Protein AF-A0A7S0E9B3-F1 (afdb_monomer_lite)

Secondary structure (DSSP, 8-state):
---------PPPTTTEEEE-SB-TTS-B-GGGHHHHHHHHTSBSSSTT--PBPEEEE-TTTTSSS------HHHHHTTSEEEEE-S---HHHHHHHHTTSS-TT--EEEEE---TTSHHHHHSTTHHHHHHHHHTT-

InterPro domains:
  IPR027417 P-loop containing nucleoside triphosphate hydrolase [G3DSA:3.40.50.300] (13-134)
  IPR027417 P-loop containing nucleoside triphosphate hydrolase [SSF52540] (50-116)

Radius of gyration: 17.99 Å; chains: 1; bounding box: 44×55×39 Å

Structure (mmCIF, N/CA/C/O backbone):
data_AF-A0A7S0E9B3-F1
#
_entry.id   AF-A0A7S0E9B3-F1
#
loop_
_atom_site.group_PDB
_atom_site.id
_atom_site.type_symbol
_atom_site.label_atom_id
_atom_site.label_alt_id
_atom_site.label_comp_id
_atom_site.label_asym_id
_atom_site.label_entity_id
_atom_site.label_seq_id
_ato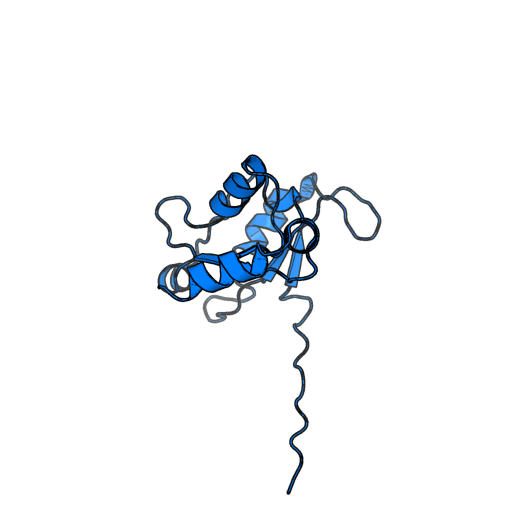m_site.pdbx_PDB_ins_code
_atom_site.Cartn_x
_atom_site.Cartn_y
_atom_site.Cartn_z
_atom_site.occupancy
_atom_site.B_iso_or_equiv
_atom_site.auth_seq_id
_atom_site.auth_comp_id
_atom_site.auth_asym_id
_atom_site.auth_atom_id
_atom_site.pdbx_PDB_model_num
ATOM 1 N N . CYS A 1 1 ? -4.922 -43.615 2.407 1.00 36.59 1 CYS A N 1
ATOM 2 C CA . CYS A 1 1 ? -5.167 -42.163 2.524 1.00 36.59 1 CYS A CA 1
ATOM 3 C C . CYS A 1 1 ? -3.868 -41.478 2.914 1.00 36.59 1 CYS A C 1
ATOM 5 O O . CYS A 1 1 ? -3.493 -41.512 4.077 1.00 36.59 1 CYS A O 1
ATOM 7 N N . THR A 1 2 ? -3.129 -40.958 1.939 1.00 32.09 2 THR A N 1
ATOM 8 C CA . THR A 1 2 ? -1.830 -40.317 2.173 1.00 32.09 2 THR A CA 1
ATOM 9 C C . THR A 1 2 ? -2.081 -38.850 2.502 1.00 32.09 2 THR A C 1
ATOM 11 O O . THR A 1 2 ? -2.590 -38.109 1.665 1.00 32.09 2 THR A O 1
ATOM 14 N N . ALA A 1 3 ? -1.789 -38.451 3.739 1.00 37.03 3 ALA A N 1
ATOM 15 C CA . ALA A 1 3 ? -1.886 -37.066 4.176 1.00 37.03 3 ALA A CA 1
ATOM 16 C C . ALA A 1 3 ? -0.848 -36.225 3.417 1.00 37.03 3 ALA A C 1
ATOM 18 O O . ALA A 1 3 ? 0.357 -36.423 3.566 1.00 37.03 3 ALA A O 1
ATOM 19 N N . GLY A 1 4 ? -1.324 -35.317 2.565 1.00 29.05 4 GLY A N 1
ATOM 20 C CA . GLY A 1 4 ? -0.485 -34.340 1.886 1.00 29.05 4 GLY A CA 1
ATOM 21 C C . GLY A 1 4 ? -0.017 -33.284 2.880 1.00 29.05 4 GLY A C 1
ATOM 22 O O . GLY A 1 4 ? -0.812 -32.477 3.355 1.00 29.05 4 GLY A O 1
ATOM 23 N N . THR A 1 5 ? 1.274 -33.290 3.196 1.00 32.41 5 THR A N 1
ATOM 24 C CA . THR A 1 5 ? 1.928 -32.230 3.962 1.00 32.41 5 THR A CA 1
ATOM 25 C C . THR A 1 5 ? 1.808 -30.916 3.194 1.00 32.41 5 THR A C 1
ATOM 27 O O . THR A 1 5 ? 2.478 -30.718 2.178 1.00 32.41 5 THR A O 1
ATOM 30 N N . LEU A 1 6 ? 0.957 -30.011 3.681 1.00 33.19 6 LEU A N 1
ATOM 31 C CA . LEU A 1 6 ? 0.890 -28.632 3.212 1.00 33.19 6 LEU A CA 1
ATOM 32 C C . LEU A 1 6 ? 2.226 -27.958 3.566 1.00 33.19 6 LEU A C 1
ATOM 34 O O . LEU A 1 6 ? 2.448 -27.528 4.696 1.00 33.19 6 LEU A O 1
ATOM 38 N N . ARG A 1 7 ? 3.165 -27.917 2.617 1.00 34.28 7 ARG A N 1
ATOM 39 C CA . ARG A 1 7 ? 4.367 -27.091 2.746 1.00 34.28 7 ARG A CA 1
ATOM 40 C C . ARG A 1 7 ? 3.945 -25.641 2.549 1.00 34.28 7 ARG A C 1
ATOM 42 O O . ARG A 1 7 ? 3.738 -25.209 1.418 1.00 34.28 7 ARG A O 1
ATOM 49 N N . THR A 1 8 ? 3.852 -24.885 3.636 1.00 43.12 8 THR A N 1
ATOM 50 C CA . THR A 1 8 ? 3.938 -23.427 3.584 1.00 43.12 8 THR A CA 1
ATOM 51 C C . THR A 1 8 ? 5.297 -23.077 2.982 1.00 43.12 8 THR A C 1
ATOM 53 O O . THR A 1 8 ? 6.334 -23.163 3.637 1.00 43.12 8 THR A O 1
ATOM 56 N N . ARG A 1 9 ? 5.318 -22.758 1.683 1.00 45.84 9 ARG A N 1
ATOM 57 C CA . ARG A 1 9 ? 6.479 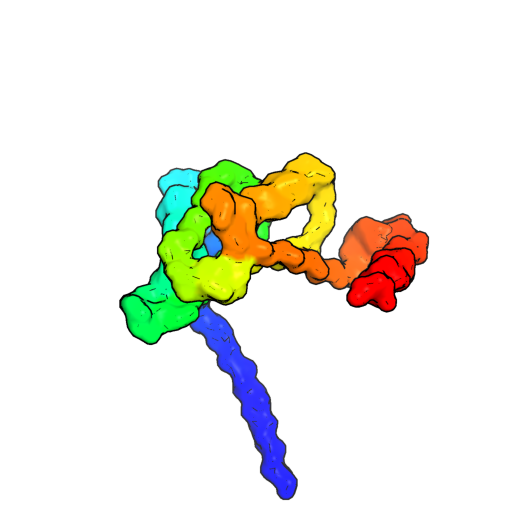-22.123 1.057 1.00 45.84 9 ARG A CA 1
ATOM 58 C C . ARG A 1 9 ? 6.646 -20.778 1.757 1.00 45.84 9 ARG A C 1
ATOM 60 O O . ARG A 1 9 ? 5.841 -19.878 1.543 1.00 45.84 9 ARG A O 1
ATOM 67 N N . GLY A 1 10 ? 7.626 -20.686 2.652 1.00 42.28 10 GLY A N 1
ATOM 68 C CA . GLY A 1 10 ? 8.023 -19.413 3.236 1.00 42.28 10 GLY A CA 1
ATOM 69 C C . GLY A 1 10 ? 8.360 -18.451 2.105 1.00 42.28 10 GLY A C 1
ATOM 70 O O . GLY A 1 10 ? 9.096 -18.818 1.189 1.00 42.28 10 GLY A O 1
ATOM 71 N N . VAL A 1 11 ? 7.776 -17.257 2.143 1.00 49.22 11 VAL A N 1
ATOM 72 C CA . VAL A 1 11 ? 8.150 -16.177 1.233 1.00 49.22 11 VAL A CA 1
ATOM 73 C C . VAL A 1 11 ? 9.637 -15.906 1.451 1.00 49.22 11 VAL A C 1
ATOM 75 O O . VAL A 1 11 ? 10.069 -15.713 2.590 1.00 49.22 11 VAL A O 1
ATOM 78 N N . VAL A 1 12 ? 10.437 -15.983 0.388 1.00 54.81 12 VAL A N 1
ATOM 79 C CA . VAL A 1 12 ? 11.883 -15.757 0.491 1.00 54.81 12 VAL A CA 1
ATOM 80 C C . VAL A 1 12 ? 12.085 -14.291 0.876 1.00 54.81 12 VAL A C 1
ATOM 82 O O . VAL A 1 12 ? 11.451 -13.413 0.299 1.00 54.81 12 VAL A O 1
ATOM 85 N N . ALA A 1 13 ? 12.952 -14.007 1.852 1.00 54.12 13 ALA A N 1
ATOM 86 C CA . ALA A 1 13 ? 13.160 -12.654 2.386 1.00 54.12 13 ALA A CA 1
ATOM 87 C C . ALA A 1 13 ? 13.561 -11.608 1.320 1.00 54.12 13 ALA A C 1
ATOM 89 O O . ALA A 1 13 ? 13.429 -10.415 1.555 1.00 54.12 13 ALA A O 1
ATOM 90 N N . GLU A 1 14 ? 14.016 -12.043 0.144 1.00 63.81 14 GLU A N 1
ATOM 91 C CA . GLU A 1 14 ? 14.337 -11.178 -0.999 1.00 63.81 14 GLU A CA 1
ATOM 92 C C . GLU A 1 14 ? 13.092 -10.624 -1.720 1.00 63.81 14 GLU A C 1
ATOM 94 O O . GLU A 1 14 ? 13.163 -9.580 -2.378 1.00 63.81 14 GLU A O 1
ATOM 99 N N . GLU A 1 15 ? 11.945 -11.297 -1.576 1.00 76.75 15 GLU A N 1
ATOM 100 C CA . GLU A 1 15 ? 10.667 -10.922 -2.190 1.00 76.75 15 GLU A CA 1
ATOM 101 C C . GLU A 1 15 ? 9.867 -9.953 -1.312 1.00 76.75 15 GLU A C 1
ATOM 103 O O . GLU A 1 15 ? 9.005 -9.240 -1.824 1.00 76.75 15 GLU A O 1
ATOM 108 N N . VAL A 1 16 ? 10.170 -9.884 -0.009 1.00 83.25 16 VAL A N 1
ATOM 109 C CA . VAL A 1 16 ? 9.506 -8.986 0.945 1.00 83.25 16 VAL A CA 1
ATOM 110 C C . VAL A 1 16 ? 10.472 -7.919 1.425 1.00 83.25 16 VAL A C 1
ATOM 112 O O . VAL A 1 16 ? 11.457 -8.192 2.102 1.00 83.25 16 VAL A O 1
ATOM 115 N N . GLN A 1 17 ? 10.143 -6.669 1.143 1.00 85.00 17 GLN A N 1
ATOM 116 C CA . GLN A 1 17 ? 10.894 -5.516 1.609 1.00 85.00 17 GLN A CA 1
ATOM 117 C C . GLN A 1 17 ? 10.144 -4.835 2.743 1.00 85.00 17 GLN A C 1
ATOM 119 O O . GLN A 1 17 ? 8.964 -4.513 2.630 1.00 85.00 17 GLN A O 1
ATOM 124 N N . ARG A 1 18 ? 10.850 -4.542 3.833 1.00 83.62 18 ARG A N 1
ATOM 125 C CA . ARG A 1 18 ? 10.340 -3.641 4.864 1.00 83.62 18 ARG A CA 1
ATOM 126 C C . ARG A 1 18 ? 10.733 -2.211 4.520 1.00 83.62 18 ARG A C 1
ATOM 128 O O . ARG A 1 18 ? 11.914 -1.924 4.349 1.00 83.62 18 ARG A O 1
ATOM 135 N N . PHE A 1 19 ? 9.756 -1.314 4.477 1.00 84.00 19 PHE A N 1
ATOM 136 C CA . PHE A 1 19 ? 9.985 0.116 4.323 1.00 84.00 19 PHE A CA 1
ATOM 137 C C . PHE A 1 19 ? 9.486 0.863 5.561 1.00 84.00 19 PHE A C 1
ATOM 139 O O . PHE A 1 19 ? 8.297 1.129 5.709 1.00 84.00 19 PHE A O 1
ATOM 146 N N . SER A 1 20 ? 10.400 1.185 6.471 1.00 82.31 20 SER A N 1
ATOM 147 C CA . SER A 1 20 ? 10.124 1.944 7.694 1.00 82.31 20 SER A CA 1
ATOM 148 C C . SER A 1 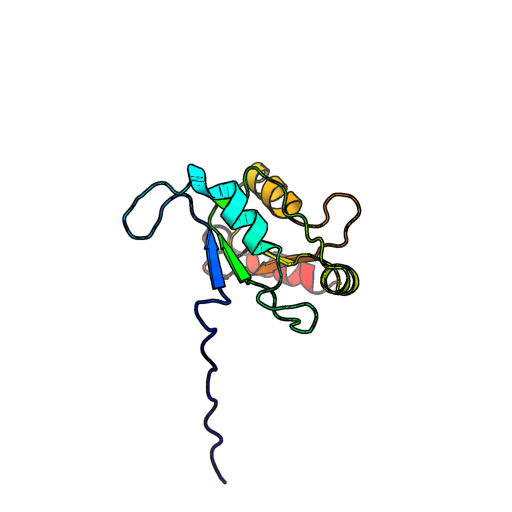20 ? 11.127 3.081 7.852 1.00 82.31 20 SER A C 1
ATOM 150 O O . SER A 1 20 ? 12.210 3.051 7.269 1.00 82.31 20 SER A O 1
ATOM 152 N N . LEU A 1 21 ? 10.782 4.092 8.655 1.00 81.44 21 LEU A N 1
ATOM 153 C CA . LEU A 1 21 ? 11.685 5.221 8.923 1.00 81.44 21 LEU A CA 1
ATOM 154 C C . LEU A 1 21 ? 13.003 4.771 9.578 1.00 81.44 21 LEU A C 1
ATOM 156 O O . LEU A 1 21 ? 14.045 5.385 9.351 1.00 81.44 21 LEU A O 1
ATOM 160 N N . PHE A 1 22 ? 12.950 3.706 10.375 1.00 82.50 22 PHE A N 1
ATOM 161 C CA . PHE A 1 22 ? 14.095 3.148 11.082 1.00 82.50 22 PHE A CA 1
ATOM 162 C C . PHE A 1 22 ? 14.318 1.681 10.707 1.00 82.50 22 PHE A C 1
ATOM 164 O O . PHE A 1 22 ? 13.354 0.960 10.425 1.00 82.50 22 PHE A O 1
ATOM 171 N N . ASP A 1 23 ? 15.579 1.248 10.716 1.00 82.44 23 ASP A N 1
ATOM 172 C CA . ASP A 1 23 ? 15.953 -0.164 10.625 1.00 82.44 23 ASP A CA 1
ATOM 173 C C . ASP A 1 23 ? 15.761 -0.898 11.971 1.00 82.44 23 ASP A C 1
ATOM 175 O O . ASP A 1 23 ? 15.348 -0.312 12.976 1.00 82.44 23 ASP A O 1
ATOM 179 N N . ALA A 1 24 ? 16.073 -2.198 12.004 1.00 80.88 24 ALA A N 1
ATOM 180 C CA . ALA A 1 24 ? 15.978 -3.015 13.219 1.00 80.88 24 ALA A CA 1
ATOM 181 C C . ALA A 1 24 ? 16.908 -2.550 14.361 1.00 80.88 24 ALA A C 1
ATOM 183 O O . ALA A 1 24 ? 16.680 -2.908 15.513 1.00 80.88 24 ALA A O 1
ATOM 184 N N . ASN A 1 25 ? 17.924 -1.740 14.053 1.00 86.19 25 ASN A N 1
ATOM 185 C CA . ASN A 1 25 ? 18.892 -1.187 14.998 1.00 86.19 25 ASN A CA 1
ATOM 186 C C . ASN A 1 25 ? 18.588 0.282 15.357 1.00 86.19 25 ASN A C 1
ATOM 188 O O . ASN A 1 25 ? 19.414 0.940 15.990 1.00 86.19 25 ASN A O 1
ATOM 192 N N . GLY A 1 26 ? 17.439 0.823 14.932 1.00 83.06 26 GLY A N 1
ATOM 193 C CA . GLY A 1 26 ? 17.039 2.207 15.192 1.00 83.06 26 GLY A CA 1
ATOM 194 C C . GLY A 1 26 ? 17.740 3.257 14.322 1.00 83.06 26 GLY A C 1
ATOM 195 O O . GLY A 1 26 ? 17.633 4.452 14.602 1.00 83.06 26 GLY A O 1
ATOM 196 N N . ARG A 1 27 ? 18.456 2.863 13.262 1.00 84.00 27 ARG A N 1
ATOM 197 C CA . ARG A 1 27 ? 19.102 3.808 12.339 1.00 84.00 27 ARG A CA 1
ATOM 198 C C . ARG A 1 27 ? 18.084 4.364 11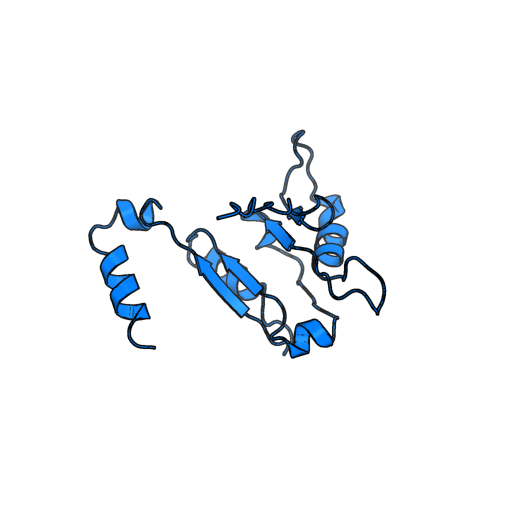.358 1.00 84.00 27 ARG A C 1
ATOM 200 O O . ARG A 1 27 ? 17.297 3.620 10.781 1.00 84.00 27 ARG A O 1
ATOM 207 N N . SER A 1 28 ? 18.122 5.677 11.146 1.00 82.12 28 SER A N 1
ATOM 208 C CA . SER A 1 28 ? 17.249 6.350 10.182 1.00 82.12 28 SER A CA 1
ATOM 209 C C . SER A 1 28 ? 17.581 5.927 8.750 1.00 82.12 28 SER A C 1
ATOM 211 O O . SER A 1 28 ? 18.718 6.071 8.302 1.00 82.12 28 SER A O 1
ATOM 213 N N . LEU A 1 29 ? 16.568 5.471 8.015 1.00 79.00 29 LEU A N 1
ATOM 214 C CA . LEU A 1 29 ? 16.658 5.092 6.601 1.00 79.00 29 LEU A CA 1
ATOM 215 C C . LEU A 1 29 ? 16.253 6.229 5.654 1.00 79.00 29 LEU A C 1
ATOM 217 O O . LEU A 1 29 ? 16.168 6.036 4.443 1.00 79.00 29 LEU A O 1
ATOM 221 N N . LYS A 1 30 ? 16.037 7.443 6.178 1.00 78.75 30 LYS A N 1
ATOM 222 C CA . LYS A 1 30 ? 15.550 8.591 5.396 1.00 78.75 30 LYS A CA 1
ATOM 223 C C . LYS A 1 30 ? 16.421 8.906 4.169 1.00 78.75 30 LYS A C 1
ATOM 225 O O . LYS A 1 30 ? 15.882 9.290 3.139 1.00 78.75 30 LYS A O 1
ATOM 230 N N . GLY A 1 31 ? 17.741 8.727 4.268 1.00 78.44 31 GLY A N 1
ATOM 231 C CA . GLY A 1 31 ? 18.680 8.969 3.162 1.00 78.44 31 GLY A CA 1
ATOM 232 C C . GLY A 1 31 ? 18.687 7.894 2.067 1.00 78.44 31 GLY A C 1
ATOM 233 O O . GLY A 1 31 ? 19.277 8.116 1.020 1.00 78.44 31 GLY A O 1
ATOM 234 N N . GLN A 1 32 ? 18.042 6.745 2.289 1.00 79.06 32 GLN A N 1
ATOM 235 C CA . GLN A 1 32 ? 17.978 5.620 1.341 1.00 79.06 32 GLN A CA 1
ATOM 236 C C . GLN A 1 32 ? 16.593 5.476 0.700 1.00 79.06 32 GLN A C 1
ATOM 238 O O . GLN A 1 32 ? 16.320 4.512 -0.012 1.00 79.06 32 GLN A O 1
ATOM 243 N N . TRP A 1 33 ? 15.700 6.425 0.977 1.00 79.25 33 TRP A N 1
ATOM 244 C CA . TRP A 1 33 ? 14.298 6.368 0.595 1.00 79.25 33 TRP A CA 1
ATOM 245 C C . TRP A 1 33 ? 14.116 6.149 -0.909 1.00 79.25 33 TRP A C 1
ATOM 247 O O . TRP A 1 33 ? 13.438 5.204 -1.307 1.00 79.25 33 TRP A O 1
ATOM 257 N N . GLU A 1 34 ? 14.727 6.984 -1.743 1.00 79.69 34 GLU A N 1
ATOM 258 C CA . GLU A 1 34 ? 14.546 6.923 -3.199 1.00 79.69 34 GLU A CA 1
ATOM 259 C C . GLU A 1 34 ? 14.876 5.534 -3.752 1.00 79.69 34 GLU A C 1
ATOM 261 O O . GLU A 1 34 ? 14.097 4.976 -4.523 1.00 79.69 34 GLU A O 1
ATOM 266 N N . THR A 1 35 ? 15.962 4.927 -3.270 1.00 81.25 35 THR A N 1
ATOM 267 C CA . THR A 1 35 ? 16.344 3.557 -3.620 1.00 81.25 35 THR A CA 1
ATOM 268 C C . THR A 1 35 ? 15.290 2.548 -3.172 1.00 81.25 35 THR A C 1
ATOM 270 O O . THR A 1 35 ? 14.876 1.710 -3.967 1.00 81.25 35 THR A O 1
ATOM 273 N N . LEU A 1 36 ? 14.791 2.653 -1.934 1.00 79.94 36 LEU A N 1
ATOM 274 C CA . LEU A 1 36 ? 13.783 1.731 -1.403 1.00 79.94 36 LEU A CA 1
ATOM 275 C C . LEU A 1 36 ? 12.478 1.767 -2.207 1.00 79.94 36 LEU A C 1
ATOM 277 O O . LEU A 1 36 ? 11.914 0.708 -2.474 1.00 79.94 36 LEU A O 1
ATOM 281 N N . ILE A 1 37 ? 12.016 2.952 -2.618 1.00 81.31 37 ILE A N 1
ATOM 282 C CA . ILE A 1 37 ? 10.821 3.083 -3.465 1.00 81.31 37 ILE A CA 1
ATOM 283 C C . ILE A 1 37 ? 11.084 2.594 -4.881 1.00 81.31 37 ILE A C 1
ATOM 285 O O . ILE A 1 37 ? 10.260 1.861 -5.424 1.00 81.31 37 ILE A O 1
ATOM 289 N N . ALA A 1 38 ? 12.219 2.965 -5.474 1.00 81.38 38 ALA A N 1
ATOM 290 C CA . ALA A 1 38 ? 12.563 2.504 -6.812 1.00 81.38 38 ALA A CA 1
ATOM 291 C C . ALA A 1 38 ? 12.630 0.973 -6.861 1.00 81.38 38 ALA A C 1
ATOM 293 O O . ALA A 1 38 ? 12.240 0.365 -7.850 1.00 81.38 38 ALA A O 1
ATOM 294 N N . ASP A 1 39 ? 13.103 0.340 -5.793 1.00 81.00 39 ASP A N 1
ATOM 295 C CA . ASP A 1 39 ? 13.183 -1.111 -5.697 1.00 81.00 39 ASP A CA 1
ATOM 296 C C . ASP A 1 39 ? 11.825 -1.760 -5.406 1.00 81.00 39 ASP A C 1
ATOM 298 O O . ASP A 1 39 ? 11.580 -2.869 -5.881 1.00 81.00 39 ASP A O 1
ATOM 302 N N . ALA A 1 40 ? 10.916 -1.078 -4.705 1.00 81.44 40 ALA A N 1
ATOM 303 C CA . ALA A 1 40 ? 9.547 -1.546 -4.481 1.00 81.44 40 ALA A CA 1
ATOM 304 C C . ALA A 1 40 ? 8.741 -1.682 -5.786 1.00 81.44 40 ALA A C 1
ATOM 306 O O . ALA A 1 40 ? 7.845 -2.518 -5.870 1.00 81.44 40 ALA A O 1
ATOM 307 N N . THR A 1 41 ? 9.052 -0.882 -6.812 1.00 80.38 41 THR A N 1
ATOM 308 C CA . THR A 1 41 ? 8.311 -0.870 -8.087 1.00 80.38 41 THR A CA 1
ATOM 309 C C . THR A 1 41 ? 9.007 -1.614 -9.230 1.00 80.38 41 THR A C 1
ATOM 311 O O . THR A 1 41 ? 8.489 -1.644 -10.351 1.00 80.38 41 THR A O 1
ATOM 314 N N . LYS A 1 42 ? 10.163 -2.236 -8.967 1.00 79.88 42 LYS A N 1
ATOM 315 C CA . LYS A 1 42 ? 10.909 -3.055 -9.933 1.00 79.88 42 LYS A CA 1
ATOM 316 C C . LYS A 1 42 ? 10.587 -4.541 -9.782 1.00 79.88 42 LYS A C 1
ATOM 318 O O . LYS A 1 42 ? 10.287 -5.037 -8.697 1.00 79.88 42 LYS A O 1
ATOM 323 N N . ARG A 1 43 ? 10.746 -5.270 -10.887 1.00 81.00 43 ARG A N 1
ATOM 324 C CA . ARG A 1 43 ? 10.796 -6.737 -10.884 1.00 81.00 43 ARG A CA 1
ATOM 325 C C . ARG A 1 43 ? 12.033 -7.228 -10.139 1.00 81.00 43 ARG A C 1
ATOM 327 O O . ARG A 1 43 ? 13.067 -6.562 -10.141 1.00 81.00 43 ARG A O 1
ATOM 334 N N . LEU A 1 44 ? 11.918 -8.399 -9.519 1.00 80.31 44 LEU A N 1
ATOM 335 C CA . LEU A 1 44 ? 13.028 -9.026 -8.796 1.00 80.31 44 LEU A CA 1
ATOM 336 C C . LEU A 1 44 ? 14.074 -9.639 -9.737 1.00 80.31 44 LEU A C 1
ATOM 338 O O . LEU A 1 44 ? 15.247 -9.709 -9.378 1.00 80.31 44 LEU A O 1
ATOM 342 N N . GLY A 1 45 ? 13.658 -10.069 -10.930 1.00 76.62 45 GLY A N 1
ATOM 343 C CA . GLY A 1 45 ? 14.528 -10.677 -11.934 1.00 76.62 45 GLY A CA 1
ATOM 344 C C . GLY A 1 45 ? 14.566 -9.913 -13.258 1.00 76.62 45 GLY A C 1
ATOM 345 O O . GLY A 1 45 ? 14.159 -8.756 -13.360 1.00 76.62 45 GLY A O 1
ATOM 346 N N . GLY A 1 46 ? 15.096 -10.580 -14.286 1.00 73.06 46 GLY A N 1
ATOM 347 C CA . GLY A 1 46 ? 15.158 -10.044 -15.646 1.00 73.06 46 GLY A CA 1
ATOM 348 C C . GLY A 1 46 ? 13.789 -9.999 -16.343 1.00 73.06 46 GLY A C 1
ATOM 349 O O . GLY A 1 46 ? 12.778 -10.359 -15.749 1.00 73.06 46 GLY A O 1
ATOM 350 N N . PRO A 1 47 ? 13.740 -9.630 -17.635 1.00 70.38 47 PRO A N 1
ATOM 351 C CA . PRO A 1 47 ? 12.488 -9.486 -18.392 1.00 70.38 47 PRO A CA 1
ATOM 352 C C . PRO A 1 47 ? 11.592 -10.735 -18.449 1.00 70.38 47 PRO A C 1
ATOM 354 O O . PRO A 1 47 ? 10.421 -10.618 -18.786 1.00 70.38 47 PRO A O 1
ATOM 357 N N . ALA A 1 48 ? 12.139 -11.918 -18.149 1.00 76.56 48 ALA A N 1
ATOM 358 C CA . ALA A 1 48 ? 11.411 -13.186 -18.102 1.00 76.56 48 ALA A CA 1
ATOM 359 C C . ALA A 1 48 ? 10.897 -13.565 -16.695 1.00 76.56 48 ALA A C 1
ATOM 361 O O . ALA A 1 48 ? 10.235 -14.590 -16.553 1.00 76.56 48 ALA A O 1
ATOM 362 N N . ASP A 1 49 ? 11.224 -12.791 -15.652 1.00 79.19 49 ASP A N 1
ATOM 363 C CA . ASP A 1 49 ? 10.763 -13.027 -14.281 1.00 79.19 49 ASP A CA 1
ATOM 364 C C . ASP A 1 49 ? 9.577 -12.109 -13.954 1.00 79.19 49 ASP A C 1
ATOM 366 O O . ASP A 1 49 ? 9.697 -10.881 -13.944 1.00 79.19 49 ASP A O 1
ATOM 370 N N . ASN A 1 50 ? 8.425 -12.718 -13.676 1.00 74.19 50 ASN A N 1
ATOM 371 C CA . ASN A 1 50 ? 7.173 -12.028 -13.352 1.00 74.19 50 ASN A CA 1
ATOM 372 C C . ASN A 1 50 ? 6.980 -11.777 -11.856 1.00 74.19 50 ASN A C 1
ATOM 374 O O . ASN A 1 50 ? 5.923 -11.306 -11.438 1.00 74.19 50 ASN A O 1
ATOM 378 N N . ARG A 1 51 ? 7.986 -12.076 -11.031 1.00 82.38 51 ARG A N 1
ATOM 379 C CA . ARG A 1 51 ? 7.914 -11.816 -9.597 1.00 82.38 51 ARG A CA 1
ATOM 380 C C . ARG A 1 51 ? 8.139 -10.339 -9.297 1.00 82.38 51 ARG A C 1
ATOM 382 O O . ARG A 1 51 ? 9.156 -9.740 -9.662 1.00 82.38 51 ARG A O 1
ATOM 389 N N . CYS A 1 52 ? 7.186 -9.785 -8.562 1.00 79.06 52 CYS A N 1
ATOM 390 C CA . CYS A 1 52 ? 7.241 -8.442 -8.008 1.00 79.06 52 CYS A CA 1
ATOM 391 C C . CYS A 1 52 ? 7.590 -8.500 -6.523 1.00 79.06 52 CYS A C 1
ATOM 393 O O . CYS A 1 52 ? 7.290 -9.473 -5.829 1.00 79.06 52 CYS A O 1
ATOM 395 N N . ARG A 1 53 ? 8.207 -7.428 -6.037 1.00 85.25 53 ARG A N 1
ATOM 396 C CA . ARG A 1 53 ? 8.482 -7.243 -4.617 1.00 85.25 53 ARG A CA 1
ATOM 397 C C . ARG A 1 53 ? 7.197 -6.887 -3.870 1.00 85.25 53 ARG A C 1
ATOM 399 O O . ARG A 1 53 ? 6.383 -6.107 -4.356 1.00 85.25 53 ARG A O 1
ATOM 406 N N . VAL A 1 54 ? 7.039 -7.432 -2.670 1.00 88.81 54 VAL A N 1
ATOM 407 C CA . VAL A 1 54 ? 6.005 -7.034 -1.714 1.00 88.81 54 VAL A CA 1
ATOM 408 C C . VAL A 1 54 ? 6.642 -6.101 -0.697 1.00 88.81 54 VAL A C 1
ATOM 410 O O . VAL A 1 54 ? 7.529 -6.505 0.053 1.00 88.81 54 VAL A O 1
ATOM 413 N N . THR A 1 55 ? 6.187 -4.854 -0.643 1.00 88.81 55 THR A N 1
ATOM 414 C CA . THR A 1 55 ? 6.697 -3.882 0.328 1.00 88.81 55 THR A CA 1
ATOM 415 C C . THR A 1 55 ? 5.722 -3.733 1.489 1.00 88.81 55 THR A C 1
ATOM 417 O O . THR A 1 55 ? 4.572 -3.343 1.307 1.00 88.81 55 THR A O 1
ATOM 420 N N . VAL A 1 56 ? 6.192 -4.020 2.701 1.00 89.06 56 VAL A N 1
ATOM 421 C CA . VAL A 1 56 ? 5.456 -3.799 3.950 1.00 89.06 56 VAL A CA 1
ATOM 422 C C . VAL A 1 56 ? 5.949 -2.501 4.567 1.00 89.06 56 VAL A C 1
ATOM 424 O O . VAL A 1 56 ? 7.142 -2.356 4.847 1.00 89.06 56 VAL A O 1
ATOM 427 N N . THR A 1 57 ? 5.041 -1.556 4.789 1.00 87.25 57 THR A N 1
ATOM 428 C CA . THR A 1 57 ? 5.392 -0.232 5.302 1.00 87.25 57 THR A CA 1
ATOM 429 C C . THR A 1 57 ? 4.522 0.198 6.473 1.00 87.25 57 THR A C 1
ATOM 431 O O . THR A 1 57 ? 3.386 -0.248 6.617 1.00 87.25 57 THR A O 1
ATOM 434 N N . ASP A 1 58 ? 5.090 1.047 7.328 1.00 85.00 58 ASP A N 1
ATOM 435 C CA . ASP A 1 58 ? 4.343 1.793 8.335 1.00 85.00 58 ASP A CA 1
ATOM 436 C C . ASP A 1 58 ? 3.833 3.128 7.745 1.00 85.00 58 ASP A C 1
ATOM 438 O O . ASP A 1 58 ? 3.947 3.391 6.545 1.00 85.00 58 ASP A O 1
ATOM 442 N N . ARG A 1 59 ? 3.295 4.011 8.596 1.00 77.56 59 ARG A N 1
ATOM 443 C CA . ARG A 1 59 ? 2.838 5.362 8.212 1.00 77.56 59 ARG A CA 1
ATOM 444 C C . ARG A 1 59 ? 3.834 6.164 7.363 1.00 77.56 59 ARG A C 1
ATOM 446 O O . ARG A 1 59 ? 3.451 7.092 6.650 1.00 77.56 59 ARG A O 1
ATOM 453 N N . PHE A 1 60 ? 5.126 5.857 7.459 1.00 77.50 60 PHE A N 1
ATOM 454 C CA . PHE A 1 60 ? 6.179 6.538 6.727 1.00 77.50 60 PHE A CA 1
ATOM 455 C C . PHE A 1 60 ? 6.084 6.305 5.218 1.00 77.50 60 PHE A C 1
ATOM 457 O O . PHE A 1 60 ? 6.211 7.271 4.465 1.00 77.50 60 PHE A O 1
ATOM 464 N N . GLY A 1 61 ? 5.794 5.083 4.759 1.00 77.56 61 GLY A N 1
ATOM 465 C CA . GLY A 1 61 ? 5.715 4.797 3.322 1.00 77.56 61 GLY A CA 1
ATOM 466 C C . GLY A 1 61 ? 4.469 5.343 2.636 1.00 77.56 61 GLY A C 1
ATOM 467 O O . GLY A 1 61 ? 4.425 5.396 1.407 1.00 77.56 61 GLY A O 1
ATOM 468 N N . GLY A 1 62 ? 3.489 5.810 3.417 1.00 69.50 62 GLY A N 1
ATOM 469 C CA . GLY A 1 62 ? 2.366 6.612 2.934 1.00 69.50 62 GLY A CA 1
ATOM 470 C C . GLY A 1 62 ? 2.741 8.061 2.598 1.00 69.50 62 GLY A C 1
ATOM 471 O O . GLY A 1 62 ? 1.960 8.763 1.950 1.00 69.50 62 GLY A O 1
ATOM 472 N N . ARG A 1 63 ? 3.930 8.533 2.992 1.00 74.31 63 ARG A N 1
ATOM 473 C CA . ARG A 1 63 ? 4.410 9.901 2.738 1.00 74.31 63 ARG A CA 1
ATOM 474 C C . ARG A 1 63 ? 5.414 9.931 1.588 1.00 74.31 63 ARG A C 1
ATOM 476 O O . ARG A 1 63 ? 5.884 8.890 1.166 1.00 74.31 63 ARG A O 1
ATOM 483 N N . GLY A 1 64 ? 5.670 11.137 1.063 1.00 70.06 64 GLY A N 1
ATOM 484 C CA . GLY A 1 64 ? 6.652 11.477 0.014 1.00 70.06 64 GLY A CA 1
ATOM 485 C C . GLY A 1 64 ? 6.556 10.700 -1.301 1.00 70.06 64 GLY A C 1
ATOM 486 O O . GLY A 1 64 ? 5.439 10.476 -1.754 1.00 70.06 64 GLY A O 1
ATOM 487 N N . HIS A 1 65 ? 7.711 10.413 -1.917 1.00 70.94 65 HIS A N 1
ATOM 488 C CA . HIS A 1 65 ? 7.931 10.097 -3.342 1.00 70.94 65 HIS A CA 1
ATOM 489 C C . HIS A 1 65 ? 6.926 9.113 -3.969 1.00 70.94 65 HIS A C 1
ATOM 491 O O . HIS A 1 65 ? 6.361 8.250 -3.296 1.00 70.94 65 HIS A O 1
ATOM 497 N N . ASP A 1 66 ? 6.710 9.248 -5.272 1.00 77.44 66 ASP A N 1
ATOM 498 C CA . ASP A 1 66 ? 5.662 8.535 -5.997 1.00 77.44 66 ASP A CA 1
ATOM 499 C C . ASP A 1 66 ? 6.082 7.102 -6.337 1.00 77.44 66 ASP A C 1
ATOM 501 O O . ASP A 1 66 ? 7.202 6.862 -6.785 1.00 77.44 66 ASP A O 1
ATOM 505 N N . TYR A 1 67 ? 5.167 6.144 -6.167 1.00 83.12 67 TYR A N 1
ATOM 506 C CA . TYR A 1 67 ? 5.380 4.775 -6.632 1.00 83.12 67 TYR A CA 1
ATOM 507 C C . TYR A 1 67 ? 5.024 4.706 -8.113 1.00 83.12 67 TYR A C 1
ATOM 509 O O . TYR A 1 67 ? 3.853 4.643 -8.488 1.00 83.12 67 TYR A O 1
ATOM 517 N N . GLN A 1 68 ? 6.044 4.744 -8.964 1.00 81.94 68 GLN A N 1
ATOM 518 C CA . GLN A 1 68 ? 5.876 4.590 -10.404 1.00 81.94 68 GLN A CA 1
ATOM 519 C C . GLN A 1 68 ? 6.127 3.140 -10.810 1.00 81.94 68 GLN A C 1
ATOM 521 O O . GLN A 1 68 ? 7.267 2.670 -10.836 1.00 81.94 68 GLN A O 1
ATOM 526 N N . VAL A 1 69 ? 5.050 2.430 -11.149 1.00 83.38 69 VAL A N 1
ATOM 527 C CA . VAL A 1 69 ? 5.132 1.098 -11.757 1.00 83.38 69 VAL A CA 1
ATOM 528 C C . VAL A 1 69 ? 5.368 1.263 -13.254 1.00 83.38 69 VAL A C 1
ATOM 530 O O . VAL A 1 69 ? 4.447 1.507 -14.034 1.00 83.38 69 VAL A O 1
ATOM 533 N N . MET A 1 70 ? 6.630 1.135 -13.658 1.00 79.38 70 MET A N 1
ATOM 534 C CA . MET A 1 70 ? 7.038 1.222 -15.067 1.00 79.38 70 MET A CA 1
ATOM 535 C C . MET A 1 70 ? 6.783 -0.076 -15.837 1.00 79.38 70 MET A C 1
ATOM 537 O O . MET A 1 70 ? 6.834 -0.097 -17.068 1.00 79.38 70 MET A O 1
ATOM 541 N N . ASP A 1 71 ? 6.495 -1.157 -15.118 1.00 82.38 71 ASP A N 1
ATOM 542 C CA . ASP A 1 71 ? 6.290 -2.461 -15.712 1.00 82.38 71 ASP A CA 1
ATOM 543 C C . ASP A 1 71 ? 4.968 -2.552 -16.492 1.00 82.38 71 ASP A C 1
ATOM 545 O O . ASP A 1 71 ? 3.889 -2.250 -15.977 1.00 82.38 71 ASP A O 1
ATOM 549 N N . LYS A 1 72 ? 5.042 -2.959 -17.763 1.00 84.50 72 LYS A N 1
ATOM 550 C CA . LYS A 1 72 ? 3.875 -2.983 -18.659 1.00 84.50 72 LYS A CA 1
ATOM 551 C C . LYS A 1 72 ? 2.882 -4.083 -18.295 1.00 84.50 72 LYS A C 1
ATOM 553 O O . LYS A 1 72 ? 1.682 -3.853 -18.385 1.00 84.50 72 LYS A O 1
ATOM 558 N N . GLU A 1 73 ? 3.369 -5.250 -17.890 1.00 85.12 73 GLU A N 1
ATOM 559 C CA . GLU A 1 73 ? 2.513 -6.385 -17.541 1.00 85.12 73 GLU A CA 1
ATOM 560 C C . GLU A 1 73 ? 1.804 -6.147 -16.207 1.00 85.12 73 GLU A C 1
ATOM 562 O O . GLU A 1 73 ? 0.606 -6.386 -16.108 1.00 85.12 73 GLU A O 1
ATOM 567 N N . ALA A 1 74 ? 2.494 -5.596 -15.206 1.00 84.31 74 ALA A N 1
ATOM 568 C CA . ALA A 1 74 ? 1.880 -5.189 -13.949 1.00 84.31 74 ALA A CA 1
ATOM 569 C C . ALA A 1 74 ? 0.764 -4.167 -14.198 1.00 84.31 74 ALA A C 1
ATOM 571 O O . ALA A 1 74 ? -0.342 -4.329 -13.692 1.00 84.31 74 ALA A O 1
ATOM 572 N N . ASN A 1 75 ? 1.010 -3.163 -15.050 1.00 87.94 75 ASN A N 1
ATOM 573 C CA . ASN A 1 75 ? -0.030 -2.219 -15.462 1.00 87.94 75 ASN A CA 1
ATOM 574 C C . ASN A 1 75 ? -1.194 -2.917 -16.193 1.00 87.94 75 ASN A C 1
ATOM 576 O O . ASN A 1 75 ? -2.348 -2.629 -15.894 1.00 87.94 75 ASN A O 1
ATOM 580 N N . ALA A 1 76 ? -0.928 -3.866 -17.095 1.00 88.94 76 ALA A N 1
ATOM 581 C CA . ALA A 1 76 ? -1.981 -4.637 -17.765 1.00 88.94 76 ALA A CA 1
ATOM 582 C C . ALA A 1 76 ? -2.824 -5.490 -16.791 1.00 88.94 76 ALA A C 1
ATOM 584 O O . ALA A 1 76 ? -3.996 -5.733 -17.056 1.00 88.94 76 ALA A O 1
ATOM 585 N N . ASN A 1 77 ? -2.257 -5.884 -15.646 1.00 88.94 77 ASN A N 1
ATOM 586 C CA . ASN A 1 77 ? -2.921 -6.646 -14.582 1.00 88.94 77 ASN A CA 1
ATOM 587 C C . ASN A 1 77 ? -3.503 -5.758 -13.460 1.00 88.94 77 ASN A C 1
ATOM 589 O O . ASN A 1 77 ? -3.655 -6.194 -12.320 1.00 88.94 77 ASN A O 1
ATOM 593 N N . GLY A 1 78 ? -3.828 -4.498 -13.766 1.00 89.25 78 GLY A N 1
ATOM 594 C CA . GLY A 1 78 ? -4.479 -3.584 -12.823 1.00 89.25 78 GLY A CA 1
ATOM 595 C C . GLY A 1 78 ? -3.519 -2.758 -11.963 1.00 89.25 78 GLY A C 1
ATOM 596 O O . GLY A 1 78 ? -3.960 -2.094 -11.028 1.00 89.25 78 GLY A O 1
ATOM 597 N N . GLY A 1 79 ? -2.222 -2.773 -12.269 1.00 89.69 79 GLY A N 1
ATOM 598 C CA . GLY A 1 79 ? -1.215 -1.910 -11.660 1.00 89.69 79 GLY A CA 1
ATOM 599 C C . GLY A 1 79 ? -0.903 -2.242 -10.203 1.00 89.69 79 GLY A C 1
ATOM 600 O O . GLY A 1 79 ? -0.934 -3.397 -9.783 1.00 89.69 79 GLY A O 1
ATOM 601 N N . MET A 1 80 ? -0.535 -1.222 -9.427 1.00 90.44 80 MET A N 1
ATOM 602 C CA . MET A 1 80 ? -0.092 -1.424 -8.047 1.00 90.44 80 MET A CA 1
ATOM 603 C C . MET A 1 80 ? -1.270 -1.714 -7.114 1.00 90.44 80 MET A C 1
ATOM 605 O O . MET A 1 80 ? -2.210 -0.924 -7.039 1.00 90.44 80 MET A O 1
ATOM 609 N N . LEU A 1 81 ? -1.184 -2.792 -6.337 1.00 92.44 81 LEU A N 1
ATOM 610 C CA . LEU A 1 81 ? -2.119 -3.071 -5.251 1.00 92.44 81 LEU A CA 1
ATOM 611 C C . LEU A 1 81 ? -1.594 -2.499 -3.933 1.00 92.44 81 LEU A C 1
ATOM 613 O O . LEU A 1 81 ? -0.495 -2.830 -3.494 1.00 92.44 81 LEU A O 1
ATOM 617 N N . VAL A 1 82 ? -2.412 -1.681 -3.277 1.00 92.50 82 VAL A N 1
ATOM 618 C CA . VAL A 1 82 ? -2.182 -1.224 -1.904 1.00 92.50 82 VAL A CA 1
ATOM 619 C C . VAL A 1 82 ? -3.164 -1.936 -0.983 1.00 92.50 82 VAL A C 1
ATOM 621 O O . VAL A 1 82 ? -4.372 -1.864 -1.197 1.00 92.50 82 VAL A O 1
ATOM 624 N N . ILE A 1 83 ? -2.643 -2.609 0.045 1.00 93.44 83 ILE A N 1
ATOM 625 C CA . ILE A 1 83 ? -3.445 -3.278 1.075 1.00 93.44 83 ILE A CA 1
ATOM 626 C C . ILE A 1 83 ? -3.297 -2.503 2.384 1.00 93.44 83 ILE A C 1
ATOM 628 O O . ILE A 1 83 ? -2.231 -2.512 2.998 1.00 93.44 83 ILE A O 1
ATOM 632 N N . ALA A 1 84 ? -4.366 -1.839 2.816 1.00 91.19 84 ALA A N 1
ATOM 633 C CA . ALA A 1 84 ? -4.424 -1.180 4.114 1.00 91.19 84 ALA A CA 1
ATOM 634 C C . ALA A 1 84 ? -4.874 -2.179 5.190 1.00 91.19 84 ALA A C 1
ATOM 636 O O . ALA A 1 84 ? -5.941 -2.783 5.076 1.00 91.19 84 ALA A O 1
ATOM 637 N N . THR A 1 85 ? -4.069 -2.346 6.240 1.00 89.69 85 THR A N 1
ATOM 638 C CA . THR A 1 85 ? -4.348 -3.267 7.362 1.00 89.69 85 THR A CA 1
ATOM 639 C C . THR A 1 85 ? -4.825 -2.554 8.631 1.00 89.69 85 THR A C 1
ATOM 641 O O . THR A 1 85 ? -5.065 -3.183 9.661 1.00 89.69 85 THR A O 1
ATOM 644 N N . SER A 1 86 ? -4.960 -1.230 8.573 1.00 85.75 86 SER A N 1
ATOM 645 C CA . SER A 1 86 ? -5.491 -0.386 9.640 1.00 85.75 86 SER A CA 1
ATOM 646 C C . SER A 1 86 ? -6.211 0.827 9.047 1.00 85.75 86 SER A C 1
ATOM 648 O O . SER A 1 86 ? -6.051 1.142 7.866 1.00 85.75 86 SER A O 1
ATOM 650 N N . VAL A 1 87 ? -7.028 1.495 9.864 1.00 83.25 87 VAL A N 1
ATOM 651 C CA . VAL A 1 87 ? -7.711 2.740 9.490 1.00 83.25 87 VAL A CA 1
ATOM 652 C C . VAL A 1 87 ? -7.012 3.900 10.206 1.00 83.25 87 VAL A C 1
ATOM 654 O O . VAL A 1 87 ? -7.113 3.984 11.431 1.00 83.25 87 VAL A O 1
ATOM 657 N N . PRO A 1 88 ? -6.267 4.755 9.487 1.00 85.75 88 PRO A N 1
ATOM 658 C CA . PRO A 1 88 ? -5.664 5.962 10.028 1.00 85.75 88 PRO A CA 1
ATOM 659 C C . PRO A 1 88 ? -6.672 7.127 10.020 1.00 85.75 88 PRO A C 1
ATOM 661 O O . PRO A 1 88 ? -7.848 6.950 9.695 1.00 85.75 88 PRO A O 1
ATOM 664 N N . ASP A 1 89 ? -6.213 8.334 10.357 1.00 87.38 89 ASP A N 1
ATOM 665 C CA . ASP A 1 89 ? -7.018 9.542 10.159 1.00 87.38 89 ASP A CA 1
ATOM 666 C C . ASP A 1 89 ? -7.305 9.812 8.668 1.00 87.38 89 ASP A C 1
ATOM 668 O O . ASP A 1 89 ? -6.663 9.264 7.768 1.00 87.38 89 ASP A O 1
ATOM 672 N N . GLU A 1 90 ? -8.286 10.674 8.389 1.00 88.88 90 GLU A N 1
ATOM 673 C CA . GLU A 1 90 ? -8.728 10.972 7.021 1.00 88.88 90 GLU A CA 1
ATOM 674 C C . GLU A 1 90 ? -7.593 11.490 6.126 1.00 88.88 90 GLU A C 1
ATOM 676 O O . GLU A 1 90 ? -7.476 11.107 4.956 1.00 88.88 90 GLU A O 1
ATOM 681 N N . ARG A 1 91 ? -6.723 12.344 6.672 1.00 87.81 91 ARG A N 1
ATOM 682 C CA . ARG A 1 91 ? -5.621 12.940 5.917 1.00 87.81 91 ARG A CA 1
ATOM 683 C C . ARG A 1 91 ? -4.629 11.867 5.490 1.00 87.81 91 ARG A C 1
ATOM 685 O O . ARG A 1 91 ? -4.170 11.866 4.348 1.00 87.81 91 ARG A O 1
ATOM 692 N N . GLU A 1 92 ? -4.279 10.975 6.401 1.00 87.88 92 GLU A N 1
ATOM 693 C CA . GLU A 1 92 ? -3.386 9.861 6.137 1.00 87.88 92 GLU A CA 1
ATOM 694 C C . GLU A 1 92 ? -4.034 8.826 5.205 1.00 87.88 92 GLU A C 1
ATOM 696 O O . GLU A 1 92 ? -3.385 8.351 4.272 1.00 87.88 92 GLU A O 1
ATOM 701 N N . TRP A 1 93 ? -5.336 8.574 5.341 1.00 89.19 93 TRP A N 1
ATOM 702 C CA . TRP A 1 93 ? -6.086 7.705 4.433 1.00 89.19 93 TRP A CA 1
ATOM 703 C C . TRP A 1 93 ? -6.038 8.188 2.981 1.00 89.19 93 TRP A C 1
ATOM 705 O O . TRP A 1 93 ? -5.797 7.407 2.057 1.00 89.19 93 TRP A O 1
ATOM 715 N N . ILE A 1 94 ? -6.225 9.493 2.759 1.00 89.31 94 ILE A N 1
ATOM 716 C CA . ILE A 1 94 ? -6.089 10.110 1.433 1.00 89.31 94 ILE A CA 1
ATOM 717 C C . ILE A 1 94 ? -4.673 9.897 0.883 1.00 89.31 94 ILE A C 1
ATOM 719 O O . ILE A 1 94 ? -4.518 9.555 -0.289 1.00 89.31 94 ILE A O 1
ATOM 723 N N . GLN A 1 95 ? -3.643 10.039 1.722 1.00 87.31 95 GLN A N 1
ATOM 724 C CA . GLN A 1 95 ? -2.254 9.817 1.311 1.00 87.31 95 GLN A CA 1
ATOM 725 C C . GLN A 1 95 ? -1.986 8.363 0.913 1.00 87.31 95 GLN A C 1
ATOM 727 O O . GLN A 1 95 ? -1.277 8.136 -0.067 1.00 87.31 95 GLN A O 1
ATOM 732 N N . TRP A 1 96 ? -2.551 7.395 1.640 1.00 88.31 96 TRP A N 1
ATOM 733 C CA . TRP A 1 96 ? -2.401 5.967 1.350 1.00 88.31 96 TRP A CA 1
ATOM 734 C C . TRP A 1 96 ? -3.119 5.571 0.064 1.00 88.31 96 TRP A C 1
ATOM 736 O O . TRP A 1 96 ? -2.523 4.913 -0.785 1.00 88.31 96 TRP A O 1
ATOM 746 N N . ARG A 1 97 ? -4.364 6.024 -0.131 1.00 88.69 97 ARG A N 1
ATOM 747 C CA . ARG A 1 97 ? -5.090 5.815 -1.396 1.00 88.69 97 ARG A CA 1
ATOM 748 C C . ARG A 1 97 ? -4.343 6.420 -2.573 1.00 88.69 97 ARG A C 1
ATOM 750 O O . ARG A 1 97 ? -4.200 5.782 -3.607 1.00 88.69 97 ARG A O 1
ATOM 757 N N . GLY A 1 98 ? -3.774 7.604 -2.369 1.00 88.56 98 GLY A N 1
ATOM 758 C CA . GLY A 1 98 ? -2.927 8.260 -3.351 1.00 88.56 98 GLY A CA 1
ATOM 759 C C . GLY A 1 98 ? -1.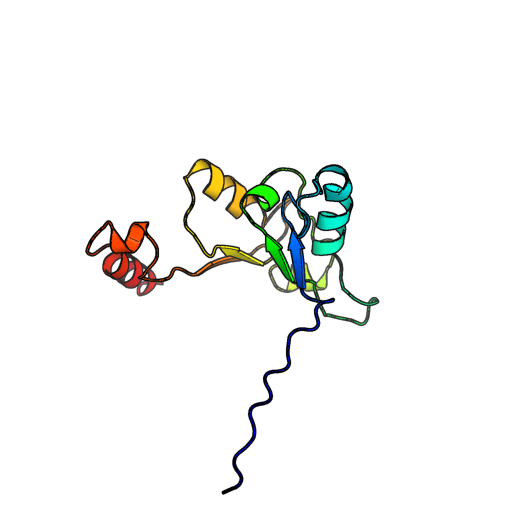610 7.537 -3.629 1.00 88.56 98 GLY A C 1
ATOM 760 O O . GLY A 1 98 ? -0.823 8.065 -4.399 1.00 88.56 98 GLY A O 1
ATOM 761 N N . ARG A 1 99 ? -1.289 6.389 -3.019 1.00 87.31 99 ARG A N 1
ATOM 762 C CA . ARG A 1 99 ? -0.093 5.615 -3.392 1.00 87.31 99 ARG A CA 1
ATOM 763 C C . ARG A 1 99 ? -0.298 4.858 -4.694 1.00 87.31 99 ARG A C 1
ATOM 765 O O . ARG A 1 99 ? 0.662 4.725 -5.439 1.00 87.31 99 ARG A O 1
ATOM 772 N N . THR A 1 100 ? -1.522 4.423 -4.978 1.00 91.00 100 THR A N 1
ATOM 773 C CA . THR A 1 100 ? -1.876 3.694 -6.200 1.00 91.00 100 THR A CA 1
ATOM 774 C C . THR A 1 100 ? -2.563 4.595 -7.234 1.00 91.00 100 THR A C 1
ATOM 776 O O . THR A 1 100 ? -2.859 5.752 -6.945 1.00 91.00 100 THR A O 1
ATOM 779 N N . ALA A 1 101 ? -2.782 4.071 -8.445 1.00 88.69 101 ALA A N 1
ATOM 780 C CA . ALA A 1 101 ? -3.506 4.715 -9.547 1.00 88.69 101 ALA A CA 1
ATOM 781 C C . ALA A 1 101 ? -3.006 6.134 -9.908 1.00 88.69 101 ALA A C 1
ATOM 783 O O . ALA A 1 101 ? -3.789 7.063 -10.109 1.00 88.69 101 ALA A O 1
ATOM 784 N N . ARG A 1 102 ? -1.682 6.331 -9.951 1.00 83.56 102 ARG A N 1
ATOM 785 C CA . ARG A 1 102 ? -1.064 7.627 -10.286 1.00 83.56 102 ARG A CA 1
ATOM 786 C C . ARG A 1 102 ? -0.802 7.784 -11.780 1.00 83.56 102 ARG A C 1
ATOM 788 O O . ARG A 1 102 ? -0.503 6.806 -12.451 1.00 83.56 102 ARG A O 1
ATOM 795 N N . GLN A 1 103 ? -0.796 9.034 -12.257 1.00 80.88 103 GLN A N 1
ATOM 796 C CA . GLN A 1 103 ? -0.352 9.411 -13.613 1.00 80.88 103 GLN A CA 1
ATOM 797 C C . GLN A 1 103 ? -1.016 8.568 -14.717 1.00 80.88 103 GLN A C 1
ATOM 799 O O . GLN A 1 103 ? -0.333 8.004 -15.572 1.00 80.88 103 GLN A O 1
ATOM 804 N N . ASP A 1 104 ? -2.343 8.430 -14.638 1.00 81.69 104 ASP A N 1
ATOM 805 C CA . ASP A 1 104 ? -3.178 7.653 -15.567 1.00 81.69 104 ASP A CA 1
ATOM 806 C C . ASP A 1 104 ? -2.835 6.154 -15.643 1.00 81.69 104 ASP A C 1
ATOM 808 O O . ASP A 1 104 ? -3.188 5.459 -16.597 1.00 81.69 104 ASP A O 1
ATOM 812 N N . ARG A 1 105 ? -2.147 5.625 -14.623 1.00 84.69 105 ARG A N 1
ATOM 813 C CA . ARG A 1 105 ? -1.912 4.189 -14.469 1.00 84.69 105 ARG A CA 1
ATOM 814 C C . ARG A 1 105 ? -3.067 3.531 -13.721 1.00 84.69 105 ARG A C 1
ATOM 816 O O . ARG A 1 105 ? -3.615 4.136 -12.797 1.00 84.69 105 ARG A O 1
ATOM 823 N N . PRO A 1 106 ? -3.407 2.278 -14.061 1.00 90.00 106 PRO A N 1
ATOM 824 C CA . PRO A 1 106 ? -4.339 1.506 -13.260 1.00 90.00 106 PRO A CA 1
ATOM 825 C C . PRO A 1 106 ? -3.759 1.258 -11.864 1.00 90.00 106 PRO A C 1
ATOM 827 O O . PRO A 1 106 ? -2.543 1.267 -11.649 1.00 90.00 106 PRO A O 1
ATOM 830 N N . GLY A 1 107 ? -4.644 1.055 -10.901 1.00 91.69 107 GLY A N 1
ATOM 831 C CA . GLY A 1 107 ? -4.269 0.798 -9.526 1.00 91.69 107 GLY A CA 1
ATOM 832 C C . GLY A 1 107 ? -5.396 0.132 -8.762 1.00 91.69 107 GLY A C 1
ATOM 833 O O . GLY A 1 107 ? -6.566 0.264 -9.116 1.00 91.69 107 GLY A O 1
ATOM 834 N N . GLN A 1 108 ? -5.027 -0.586 -7.710 1.00 93.75 108 GLN A N 1
ATOM 835 C CA . GLN A 1 108 ? -5.948 -1.326 -6.863 1.00 93.75 108 GLN A CA 1
ATOM 836 C C . GLN A 1 108 ? -5.732 -0.937 -5.404 1.00 93.75 108 GLN A C 1
ATOM 838 O O . GLN A 1 108 ? -4.602 -0.728 -4.953 1.00 93.75 108 GLN A O 1
ATOM 843 N N . PHE A 1 109 ? -6.823 -0.859 -4.652 1.00 93.25 109 PHE A N 1
ATOM 844 C CA . PHE A 1 109 ? -6.798 -0.553 -3.231 1.00 93.25 109 PHE A CA 1
ATOM 845 C C . PHE A 1 109 ? -7.718 -1.523 -2.504 1.00 93.25 109 PHE A C 1
ATOM 847 O O . PHE A 1 109 ? -8.890 -1.649 -2.853 1.00 93.25 109 PHE A O 1
ATOM 854 N N . HIS A 1 110 ? -7.187 -2.208 -1.500 1.00 93.19 110 HIS A N 1
ATOM 855 C CA . HIS A 1 110 ? -7.942 -3.145 -0.688 1.00 93.19 110 HIS A CA 1
ATOM 856 C C . HIS A 1 110 ? -7.725 -2.857 0.792 1.00 93.19 110 HIS A C 1
ATOM 858 O O . HIS A 1 110 ? -6.665 -2.383 1.203 1.00 93.19 110 HIS A O 1
ATOM 864 N N . VAL A 1 111 ? -8.739 -3.143 1.602 1.00 90.69 111 VAL A N 1
ATOM 865 C CA . VAL A 1 111 ? -8.718 -2.873 3.038 1.00 90.69 111 VAL A CA 1
ATOM 866 C C . VAL A 1 111 ? -9.047 -4.160 3.766 1.00 90.69 111 VAL A C 1
ATOM 868 O O . VAL A 1 111 ? -10.109 -4.739 3.560 1.00 90.69 111 VAL A O 1
ATOM 871 N N . VAL A 1 112 ? -8.140 -4.592 4.636 1.00 89.88 112 VAL A N 1
ATOM 872 C CA . VAL A 1 112 ? -8.331 -5.768 5.481 1.00 89.88 112 VAL A CA 1
ATOM 873 C C . VAL A 1 112 ? -8.405 -5.298 6.922 1.00 89.88 112 VAL A C 1
ATOM 875 O O . VAL A 1 112 ? -7.413 -4.844 7.487 1.00 89.88 112 VAL A O 1
ATOM 878 N N . LEU A 1 113 ? -9.592 -5.402 7.516 1.00 86.19 113 LEU A N 1
ATOM 879 C CA . LEU A 1 113 ? -9.834 -5.012 8.901 1.00 86.19 113 LEU A CA 1
ATOM 880 C C . LEU A 1 113 ? -10.088 -6.242 9.767 1.00 86.19 113 LEU A C 1
ATOM 882 O O . LEU A 1 113 ? -10.803 -7.166 9.388 1.00 86.19 113 LEU A O 1
ATOM 886 N N . SER A 1 114 ? -9.519 -6.222 10.965 1.00 86.81 114 SER A N 1
ATOM 887 C CA . SER A 1 114 ? -9.816 -7.185 12.020 1.00 86.81 114 SER A CA 1
ATOM 888 C C . SER A 1 114 ? -10.932 -6.624 12.896 1.00 86.81 114 SER A C 1
ATOM 890 O O . SER A 1 114 ? -10.872 -5.462 13.287 1.00 86.81 114 SER A O 1
ATOM 892 N N . ARG A 1 115 ? -11.918 -7.451 13.272 1.00 87.94 115 ARG A N 1
ATOM 893 C CA . ARG A 1 115 ? -12.971 -7.062 14.238 1.00 87.94 115 ARG A CA 1
ATOM 894 C C . ARG A 1 115 ? -12.408 -6.629 15.595 1.00 87.94 115 ARG A C 1
ATOM 896 O O . ARG A 1 115 ? -13.095 -5.972 16.361 1.00 87.94 115 ARG A O 1
ATOM 903 N N . GLN A 1 116 ? -11.169 -7.011 15.882 1.00 87.94 116 GLN A N 1
ATOM 904 C CA . GLN A 1 116 ? -10.429 -6.672 17.086 1.00 87.94 116 GLN A CA 1
ATOM 905 C C . GLN A 1 116 ? -9.659 -5.344 16.953 1.00 87.94 116 GLN A C 1
ATOM 907 O O . GLN A 1 116 ? -8.972 -4.945 17.890 1.00 87.94 116 GLN A O 1
ATOM 912 N N . ALA A 1 117 ? -9.739 -4.656 15.809 1.00 83.06 117 ALA A N 1
ATOM 913 C CA . ALA A 1 117 ? -9.126 -3.346 15.633 1.00 83.06 117 ALA A CA 1
ATOM 914 C C . ALA A 1 117 ? -9.857 -2.286 16.484 1.00 83.06 117 ALA A C 1
ATOM 916 O O . ALA A 1 117 ? -11.091 -2.293 16.503 1.00 83.06 117 ALA A O 1
ATOM 917 N N . PRO A 1 118 ? -9.134 -1.331 17.110 1.00 84.25 118 PRO A N 1
ATOM 918 C CA . PRO A 1 118 ? -9.715 -0.337 18.016 1.00 84.25 118 PRO A CA 1
ATOM 919 C C . PRO A 1 118 ? -11.006 0.334 17.519 1.00 84.25 118 PRO A C 1
ATOM 921 O O . PRO A 1 118 ? -12.007 0.227 18.219 1.00 84.25 118 PRO A O 1
ATOM 924 N N . PRO A 1 119 ? -11.093 0.898 16.292 1.00 80.62 119 PRO A N 1
ATOM 925 C CA . PRO A 1 119 ? -12.322 1.579 15.872 1.00 80.62 119 PRO A CA 1
ATOM 926 C C . PRO A 1 119 ? -13.552 0.659 15.803 1.00 80.62 119 PRO A C 1
ATOM 928 O O . PRO A 1 119 ? -14.673 1.146 15.911 1.00 80.62 119 PRO A O 1
ATOM 931 N N . LEU A 1 120 ? -13.360 -0.654 15.618 1.00 85.38 120 LEU A N 1
ATOM 932 C CA . LEU A 1 120 ? -14.442 -1.643 15.543 1.00 85.38 120 LEU A CA 1
ATOM 933 C C . LEU A 1 120 ? -14.814 -2.221 16.914 1.00 85.38 120 LEU A C 1
ATOM 935 O O . LEU A 1 120 ? -15.953 -2.638 17.101 1.00 85.38 120 LEU A O 1
ATOM 939 N N . VAL A 1 121 ? -13.876 -2.225 17.863 1.00 87.88 121 VAL A N 1
ATOM 940 C CA . VAL A 1 121 ? -14.126 -2.614 19.259 1.00 87.88 121 VAL A CA 1
ATOM 941 C C . VAL A 1 121 ? -14.785 -1.468 20.026 1.00 87.88 121 VAL A C 1
ATOM 943 O O . VAL A 1 121 ? -15.754 -1.685 20.749 1.00 87.88 121 VAL A O 1
ATOM 946 N N . ASP A 1 122 ? -14.294 -0.244 19.828 1.00 88.38 122 ASP A N 1
ATOM 947 C CA . ASP A 1 122 ? -14.724 0.947 20.565 1.00 88.38 122 ASP A CA 1
ATOM 948 C C . ASP A 1 122 ? -16.133 1.407 20.159 1.00 88.38 122 ASP A C 1
ATOM 950 O O . ASP A 1 122 ? -16.834 2.064 20.931 1.00 88.38 122 ASP A O 1
ATOM 954 N N . ARG A 1 123 ? -16.575 1.051 18.945 1.00 88.12 123 ARG A N 1
ATOM 955 C CA . ARG A 1 123 ? -17.895 1.400 18.413 1.00 88.12 123 ARG A CA 1
ATOM 956 C C . ARG A 1 123 ? -18.714 0.149 18.103 1.00 88.12 123 ARG A C 1
ATOM 958 O O . ARG A 1 123 ? -18.651 -0.400 17.003 1.00 88.12 123 ARG A O 1
ATOM 965 N N . ALA A 1 124 ? -19.551 -0.242 19.063 1.00 88.62 124 ALA A N 1
ATOM 966 C CA . ALA A 1 124 ? -20.484 -1.355 18.916 1.00 88.62 124 ALA A CA 1
ATOM 967 C C . ALA A 1 124 ? -21.348 -1.229 17.642 1.00 88.62 124 ALA A C 1
ATOM 969 O O . ALA A 1 124 ? -21.880 -0.159 17.339 1.00 88.62 124 ALA A O 1
ATOM 970 N N . GLY A 1 125 ? -21.480 -2.330 16.897 1.00 88.75 125 GLY A N 1
ATOM 971 C CA . GLY A 1 125 ? -22.288 -2.421 15.676 1.00 88.75 125 GLY A CA 1
ATOM 972 C C . GLY A 1 125 ? -21.629 -1.881 14.401 1.00 88.75 125 GLY A C 1
ATOM 973 O O . GLY A 1 125 ? -22.195 -2.038 13.318 1.00 88.75 125 GLY A O 1
ATOM 974 N N . LEU A 1 126 ? -20.444 -1.257 14.480 1.00 88.69 126 LEU A N 1
ATOM 975 C CA . LEU A 1 126 ? -19.760 -0.736 13.290 1.00 88.69 126 LEU A CA 1
ATOM 976 C C . LEU A 1 126 ? -19.298 -1.862 12.350 1.00 88.69 126 LEU A C 1
ATOM 978 O O . LEU A 1 126 ? -19.403 -1.723 11.133 1.00 88.69 126 LEU A O 1
ATOM 982 N N . ALA A 1 127 ? -18.804 -2.979 12.889 1.00 87.88 127 ALA A N 1
ATOM 983 C CA . ALA A 1 127 ? -18.348 -4.106 12.074 1.00 87.88 127 ALA A CA 1
ATOM 984 C C . ALA A 1 127 ? -19.501 -4.724 11.263 1.00 87.88 127 ALA A C 1
ATOM 986 O O . ALA A 1 127 ? -19.347 -5.014 10.079 1.00 87.88 127 ALA A O 1
ATOM 987 N N . GLU A 1 128 ? -20.667 -4.881 11.883 1.00 91.44 128 GLU A N 1
ATOM 988 C CA . GLU A 1 128 ? -21.890 -5.399 11.274 1.00 91.44 128 GLU A CA 1
ATOM 989 C C . GLU A 1 128 ? -22.418 -4.440 10.207 1.00 91.44 128 GLU A C 1
ATOM 991 O O . GLU A 1 128 ? -22.788 -4.880 9.120 1.00 91.44 128 GLU A O 1
ATOM 996 N N . GLN A 1 129 ? -22.381 -3.131 10.481 1.00 89.50 129 GLN A N 1
ATOM 997 C CA . GLN A 1 129 ? -22.737 -2.106 9.503 1.00 89.50 129 GLN A CA 1
ATOM 998 C C . GLN A 1 129 ? -21.853 -2.200 8.249 1.00 89.50 129 GLN A C 1
ATOM 1000 O O . GLN A 1 129 ? -22.372 -2.207 7.135 1.00 89.50 129 GLN A O 1
ATOM 1005 N N . LEU A 1 130 ? -20.530 -2.312 8.416 1.00 85.56 130 LEU A N 1
ATOM 1006 C CA . LEU A 1 130 ? -19.589 -2.423 7.294 1.00 85.56 130 LEU A CA 1
ATOM 1007 C C . LEU A 1 130 ? -19.786 -3.717 6.491 1.00 85.56 130 LEU A C 1
ATOM 1009 O O . LEU A 1 130 ? -19.741 -3.687 5.263 1.00 85.56 130 LEU A O 1
ATOM 1013 N N . LEU A 1 131 ? -20.044 -4.841 7.164 1.00 86.50 131 LEU A N 1
ATOM 1014 C CA . LEU A 1 131 ? -20.341 -6.113 6.498 1.00 86.50 131 LEU A CA 1
ATOM 1015 C C . LEU A 1 131 ? -21.654 -6.053 5.707 1.00 86.50 131 LEU A C 1
ATOM 1017 O O . LEU A 1 131 ? -21.722 -6.573 4.594 1.00 86.50 131 LEU A O 1
ATOM 1021 N N . GLY A 1 132 ? -22.674 -5.380 6.248 1.00 86.56 132 GLY A N 1
ATOM 1022 C CA . GLY A 1 132 ? -23.928 -5.131 5.541 1.00 86.56 132 GLY A CA 1
ATOM 1023 C C . GLY A 1 132 ? -23.727 -4.304 4.269 1.00 86.56 132 GLY A C 1
ATOM 1024 O O . GLY A 1 132 ? -24.320 -4.616 3.244 1.00 86.56 132 GLY A O 1
ATOM 1025 N N . MET A 1 133 ? -22.838 -3.307 4.296 1.00 82.44 133 MET A N 1
ATOM 1026 C CA . MET A 1 133 ? -22.523 -2.485 3.119 1.00 82.44 133 MET A CA 1
ATOM 1027 C C . MET A 1 133 ? -21.791 -3.268 2.020 1.00 82.44 133 MET A C 1
ATOM 1029 O O . MET A 1 133 ? -22.104 -3.089 0.849 1.00 82.44 133 MET A O 1
ATOM 1033 N N . ALA A 1 134 ? -20.861 -4.156 2.384 1.00 67.75 134 ALA A N 1
ATOM 1034 C CA . ALA A 1 134 ? -20.097 -4.967 1.427 1.00 67.75 134 ALA A CA 1
ATOM 1035 C C . ALA A 1 134 ? -20.927 -6.066 0.734 1.00 67.75 134 ALA A C 1
ATOM 1037 O O . ALA A 1 134 ? -20.482 -6.647 -0.247 1.00 67.75 134 ALA A O 1
ATOM 1038 N N . SER A 1 135 ? -22.122 -6.371 1.247 1.00 59.25 135 SER A N 1
ATOM 1039 C CA . SER A 1 135 ? -23.005 -7.423 0.7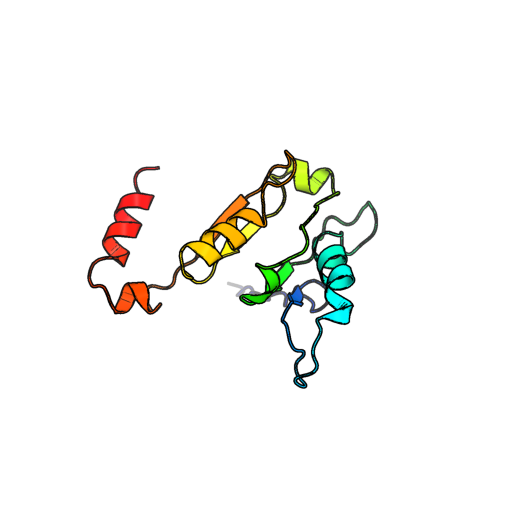19 1.00 59.25 135 SER A CA 1
ATOM 1040 C C . SER A 1 135 ? -23.928 -6.935 -0.412 1.00 59.25 135 SER A C 1
ATOM 1042 O O . SER A 1 135 ? -24.772 -7.696 -0.883 1.00 59.25 135 SER A O 1
ATOM 1044 N N . HIS A 1 136 ? -23.814 -5.660 -0.801 1.00 52.53 136 HIS A N 1
ATOM 1045 C CA . HIS A 1 136 ? -24.666 -4.993 -1.792 1.00 52.53 136 HIS A CA 1
ATOM 1046 C C . HIS A 1 136 ? -23.924 -4.564 -3.076 1.00 52.53 136 HIS A C 1
ATOM 1048 O O . HIS A 1 136 ? -24.512 -3.850 -3.889 1.00 52.53 136 HIS A O 1
ATOM 1054 N N . GLU A 1 137 ? -22.676 -5.001 -3.265 1.00 40.59 137 GLU A N 1
ATOM 1055 C CA . GLU A 1 137 ? -21.939 -4.940 -4.543 1.00 40.59 137 GLU A CA 1
ATOM 1056 C C . GLU A 1 137 ? -21.995 -6.290 -5.270 1.00 40.59 137 GLU A C 1
ATOM 1058 O O . GLU A 1 137 ? -22.101 -6.272 -6.517 1.00 40.59 137 GLU A O 1
#

Foldseek 3Di:
DDDDPPPPPPDDVLQEAEDEQADPVRDGCVVVVVVSLVQQQDASDPPPGPRGHHYDYDLVVLDDDANDNPDPVCQVVQHEEQEAAADDDPVSVVSSVRNACPPNTGYHYHYDYDCPHVVNVVDPCPVVVVVVVVVPD

Sequence (137 aa):
CTAGTLRTRGVVAEEVQRFSLFDANGRSLKGQWETLIADATKRLGGPADNRCRVTVTDRFGGRGHDYQVMDKEANANGGMLVIATSVPDEREWIQWRGRTARQDRPGQFHVVLSRQAPPLVDRAGLAEQLLGMASHE

Organism: NCBI:txid33657

pLDDT: mean 79.11, std 14.79, range [29.05, 93.75]